Protein AF-0000000081966091 (afdb_homodimer)

Secondary structure (DSSP, 8-state):
----HHHHHHHHHHHHHHHHHHHHTTEEE-GGGHHHHHHHHHHHT-SSHHHHHHHHHHHHHHHHHHHHHHHHHHHTS--/----HHHHHHHHHHHHHHHHHHHHTTEEE-GGGHHHHHHHHHHHT-SSHHHHHHHHHHHHHHHHHHHHHHHHHHHTS--

Nearest PDB structures (foldseek):
  7vp4-assembly1_B  TM=8.410E-01  e=9.253E-01  Arabidopsis thaliana
  7vp2-assembly1_B  TM=7.953E-01  e=9.253E-01  Arabidopsis thaliana
  7vp4-assembly3_J  TM=7.697E-01  e=1.240E+00  Arabidopsis thaliana
  7vp4-assembly1_B  TM=8.407E-01  e=9.253E-01  Arabidopsis thaliana
  7vp2-assembly1_B  TM=7.952E-01  e=9.253E-01  Arabidopsis thaliana

pLDDT: mean 81.75, std 21.45, range [33.16, 98.12]

Foldseek 3Di:
DPQPPVRVVVVVVVVVVVVVVVVVVVDDDPPPCVVVLVVVCVVVPHDDSVVVVVVVCCVVVVVVVVVCVVVVVVVPPDD/DPQPPVRVVVVVVVVVVVVVVVVVVVDDDPPPCVVVLVVVCVVVPHDDSVVVVVVVCCVVVVVVVVVCVVVVVVVPPDD

Sequence (158 aa):
MASSPVDASRRRQEKRRQLDARRSKCRIRLGGHMEQWCLLKERLGFSLHSQLAKFLLDRLGAGLASEHDERTLEAKLPRMASSPVDASRRRQEKRRQLDARRSKCRIRLGGHMEQWCLLKERLGFSLHSQLAKFLLDRLGAGLASEHDERTLEAKLPR

Solvent-accessible surface area (backbone atoms only — not comparable to full-atom values): 8746 Å² total; per-residue (Å²): 130,83,73,49,68,70,54,49,50,49,49,52,50,51,52,50,52,52,51,53,56,58,53,52,73,27,39,46,54,32,55,91,45,38,64,59,52,50,50,51,30,57,74,74,65,47,88,47,63,32,54,48,50,48,54,50,45,50,52,43,51,50,39,50,58,46,45,52,45,47,51,50,48,57,67,61,49,78,126,130,81,72,49,71,67,54,48,51,51,48,53,52,52,52,50,50,51,51,52,56,57,51,52,74,26,40,45,53,34,56,92,45,39,65,61,50,50,51,51,30,56,73,75,66,48,90,46,62,30,54,46,50,49,53,50,46,49,52,41,53,50,37,51,57,47,43,50,46,48,50,51,47,59,67,60,49,77,127

Organism: Neovison vison (NCBI:txid452646)

Radius of gyration: 23.14 Å; Cα contacts (8 Å, |Δi|>4): 94; chains: 2; bounding box: 42×79×54 Å

Structure (mmCIF, N/CA/C/O backbone):
data_AF-0000000081966091-model_v1
#
loop_
_entity.id
_entity.type
_entity.pdbx_description
1 polymer 'Zinc finger protein 692'
#
loop_
_atom_site.group_PDB
_atom_site.id
_atom_site.type_symbol
_atom_site.label_atom_id
_atom_site.label_alt_id
_atom_site.label_comp_id
_atom_site.label_asym_id
_atom_site.label_entity_id
_atom_site.label_seq_id
_atom_site.pdbx_PDB_ins_code
_atom_site.Cartn_x
_atom_site.Cartn_y
_atom_site.Cartn_z
_atom_site.occupancy
_atom_site.B_iso_or_equiv
_atom_site.auth_seq_id
_atom_site.auth_comp_id
_atom_site.auth_asym_id
_atom_site.auth_atom_id
_atom_site.pdbx_PDB_model_num
ATOM 1 N N . MET A 1 1 ? 2.477 -41.156 8.359 1 57.78 1 MET A N 1
ATOM 2 C CA . MET A 1 1 ? 3.242 -41.125 7.117 1 57.78 1 MET A CA 1
ATOM 3 C C . MET A 1 1 ? 4.102 -39.875 7.059 1 57.78 1 MET A C 1
ATOM 5 O O . MET A 1 1 ? 3.604 -38.75 7.27 1 57.78 1 MET A O 1
ATOM 9 N N . ALA A 1 2 ? 5.324 -39.969 7.094 1 75.31 2 ALA A N 1
ATOM 10 C CA . ALA A 1 2 ? 6.234 -38.812 7.098 1 75.31 2 ALA A CA 1
ATOM 11 C C . ALA A 1 2 ? 6.117 -38.031 5.801 1 75.31 2 ALA A C 1
ATOM 13 O O . ALA A 1 2 ? 6.051 -38.594 4.715 1 75.31 2 ALA A O 1
ATOM 14 N N . SER A 1 3 ? 5.703 -36.875 5.723 1 76.44 3 SER A N 1
ATOM 15 C CA . SER A 1 3 ? 5.551 -36.062 4.531 1 76.44 3 SER A CA 1
ATOM 16 C C . SER A 1 3 ? 6.848 -36 3.73 1 76.44 3 SER A C 1
ATOM 18 O O . SER A 1 3 ? 7.934 -35.938 4.305 1 76.44 3 SER A O 1
ATOM 20 N N . SER A 1 4 ? 6.961 -36.469 2.59 1 91.31 4 SER A N 1
ATOM 21 C CA . SER A 1 4 ? 8.109 -36.406 1.695 1 91.31 4 SER A CA 1
ATOM 22 C C . SER A 1 4 ? 8.695 -35 1.669 1 91.31 4 SER A C 1
ATOM 24 O O . SER A 1 4 ? 8.008 -34.031 1.993 1 91.31 4 SER A O 1
ATOM 26 N N . PRO A 1 5 ? 9.969 -34.938 1.469 1 91.69 5 PRO A N 1
ATOM 27 C CA . PRO A 1 5 ? 10.602 -33.625 1.346 1 91.69 5 PRO A CA 1
ATOM 28 C C . PRO A 1 5 ? 9.891 -32.719 0.339 1 91.69 5 PRO A C 1
ATOM 30 O O . PRO A 1 5 ? 9.812 -31.5 0.537 1 91.69 5 PRO A O 1
ATOM 33 N N . VAL A 1 6 ? 9.508 -33.312 -0.733 1 92 6 VAL A N 1
ATOM 34 C CA . VAL A 1 6 ? 8.766 -32.562 -1.736 1 92 6 VAL A CA 1
ATOM 35 C C . VAL A 1 6 ? 7.473 -32.031 -1.127 1 92 6 VAL A C 1
ATOM 37 O O . VAL A 1 6 ? 7.098 -30.875 -1.376 1 92 6 VAL A O 1
ATOM 40 N N . ASP A 1 7 ? 6.762 -32.781 -0.442 1 92.38 7 ASP A N 1
ATOM 41 C CA . ASP A 1 7 ? 5.535 -32.344 0.227 1 92.38 7 ASP A CA 1
ATOM 42 C C . ASP A 1 7 ? 5.816 -31.25 1.237 1 92.38 7 ASP A C 1
ATOM 44 O O . ASP A 1 7 ? 5.023 -30.312 1.381 1 92.38 7 ASP A O 1
ATOM 48 N N . ALA A 1 8 ? 6.922 -31.438 1.949 1 93.56 8 ALA A N 1
ATOM 49 C CA . ALA A 1 8 ? 7.309 -30.422 2.926 1 93.56 8 ALA A CA 1
ATOM 50 C C . ALA A 1 8 ? 7.59 -29.094 2.246 1 93.56 8 ALA A C 1
ATOM 52 O O . ALA A 1 8 ? 7.227 -28.031 2.77 1 93.56 8 ALA A O 1
ATOM 53 N N . SER A 1 9 ? 8.359 -29.188 1.204 1 93.12 9 SER A N 1
ATOM 54 C CA . SER A 1 9 ? 8.656 -27.969 0.438 1 93.12 9 SER A CA 1
ATOM 55 C C . SER A 1 9 ? 7.379 -27.297 -0.047 1 93.12 9 SER A C 1
ATOM 57 O O . SER A 1 9 ? 7.262 -26.078 0.001 1 93.12 9 SER A O 1
ATOM 59 N N . ARG A 1 10 ? 6.5 -28.078 -0.542 1 94.31 10 ARG A N 1
ATOM 60 C CA . ARG A 1 10 ? 5.234 -27.547 -1.037 1 94.31 10 ARG A CA 1
ATOM 61 C C . ARG A 1 10 ? 4.445 -26.875 0.083 1 94.31 10 ARG A C 1
ATOM 63 O O . ARG A 1 10 ? 3.832 -25.828 -0.126 1 94.31 10 ARG A O 1
ATOM 70 N N . ARG A 1 11 ? 4.465 -27.453 1.125 1 94.69 11 ARG A N 1
ATOM 71 C CA . ARG A 1 11 ? 3.754 -26.906 2.275 1 94.69 11 ARG A CA 1
ATOM 72 C C . ARG A 1 11 ? 4.352 -25.562 2.701 1 94.69 11 ARG A C 1
ATOM 74 O O . ARG A 1 11 ? 3.619 -24.641 3.057 1 94.69 11 ARG A O 1
ATOM 81 N N . ARG A 1 12 ? 5.652 -25.531 2.678 1 96.62 12 ARG A N 1
ATOM 82 C CA . ARG A 1 12 ? 6.328 -24.281 3.029 1 96.62 12 ARG A CA 1
ATOM 83 C C . ARG A 1 12 ? 5.961 -23.172 2.055 1 96.62 12 ARG A C 1
ATOM 85 O O . ARG A 1 12 ? 5.742 -22.031 2.463 1 96.62 12 ARG A O 1
ATOM 92 N N . GLN A 1 13 ? 5.973 -23.547 0.843 1 96.38 13 GLN A N 1
ATOM 93 C CA . GLN A 1 13 ? 5.617 -22.578 -0.195 1 96.38 13 GLN A CA 1
ATOM 94 C C . GLN A 1 13 ? 4.176 -22.109 -0.035 1 96.38 13 GLN A C 1
ATOM 96 O O . GLN A 1 13 ? 3.889 -20.922 -0.197 1 96.38 13 GLN A O 1
ATOM 101 N N . GLU A 1 14 ? 3.312 -23.016 0.235 1 96.88 14 GLU A N 1
ATOM 102 C CA . GLU A 1 14 ? 1.904 -22.688 0.427 1 96.88 14 GLU A CA 1
ATOM 103 C C . GLU A 1 14 ? 1.714 -21.75 1.623 1 96.88 14 GLU A C 1
ATOM 105 O O . GLU A 1 14 ? 0.93 -20.812 1.559 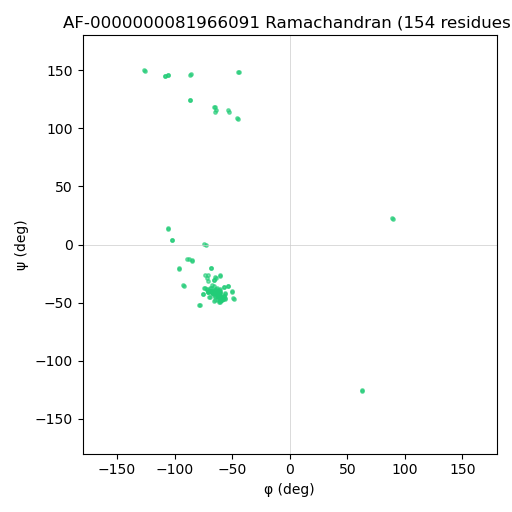1 96.88 14 GLU A O 1
ATOM 110 N N . LYS A 1 15 ? 2.389 -22.031 2.643 1 97.56 15 LYS A N 1
ATOM 111 C CA . LYS A 1 15 ? 2.328 -21.172 3.826 1 97.56 15 LYS A CA 1
ATOM 112 C C . LYS A 1 15 ? 2.811 -19.766 3.512 1 97.56 15 LYS A C 1
ATOM 114 O O . LYS A 1 15 ? 2.234 -18.781 3.988 1 97.56 15 LYS A O 1
ATOM 119 N N . ARG A 1 16 ? 3.902 -19.625 2.746 1 96.25 16 ARG A N 1
ATOM 120 C CA . ARG A 1 16 ? 4.43 -18.328 2.35 1 96.25 16 ARG A CA 1
ATOM 121 C C . ARG A 1 16 ? 3.422 -17.562 1.497 1 96.25 16 ARG A C 1
ATOM 123 O O . ARG A 1 16 ? 3.242 -16.359 1.667 1 96.25 16 ARG A O 1
ATOM 130 N N . ARG A 1 17 ? 2.832 -18.281 0.614 1 94.5 17 ARG A N 1
ATOM 131 C CA . ARG A 1 17 ? 1.818 -17.688 -0.249 1 94.5 17 ARG A CA 1
ATOM 132 C C . ARG A 1 17 ? 0.662 -17.125 0.573 1 94.5 17 ARG A C 1
ATOM 134 O O . ARG A 1 17 ? 0.168 -16.031 0.294 1 94.5 17 ARG A O 1
ATOM 141 N N . GLN A 1 18 ? 0.177 -17.844 1.517 1 97.19 18 GLN A N 1
ATOM 142 C CA . GLN A 1 18 ? -0.913 -17.422 2.389 1 97.19 18 GLN A CA 1
ATOM 143 C C . GLN A 1 18 ? -0.514 -16.188 3.205 1 97.19 18 GLN A C 1
ATOM 145 O O . GLN A 1 18 ? -1.317 -15.273 3.389 1 97.19 18 GLN A O 1
ATOM 150 N N . LEU A 1 19 ? 0.703 -16.25 3.723 1 96 19 LEU A N 1
ATOM 151 C CA . LEU A 1 19 ? 1.213 -15.102 4.477 1 96 19 LEU A CA 1
ATOM 152 C C . LEU A 1 19 ? 1.245 -13.852 3.611 1 96 19 LEU A C 1
ATOM 154 O O . LEU A 1 19 ? 0.819 -12.773 4.051 1 96 19 LEU A O 1
ATOM 158 N N . ASP A 1 20 ? 1.744 -13.922 2.457 1 93.75 20 ASP A N 1
ATOM 159 C CA . ASP A 1 20 ? 1.812 -12.797 1.532 1 93.75 20 ASP A CA 1
ATOM 160 C C . ASP A 1 20 ? 0.415 -12.281 1.191 1 93.75 20 ASP A C 1
ATOM 162 O O . ASP A 1 20 ? 0.202 -11.07 1.087 1 93.75 20 ASP A O 1
ATOM 166 N N . ALA A 1 21 ? -0.495 -13.227 1.014 1 94.69 21 ALA A N 1
ATOM 167 C CA . ALA A 1 21 ? -1.876 -12.844 0.726 1 94.69 21 ALA A CA 1
ATOM 168 C C . ALA A 1 21 ? -2.475 -12.047 1.875 1 94.69 21 ALA A C 1
ATOM 170 O O . ALA A 1 21 ? -3.238 -11.102 1.65 1 94.69 21 ALA A O 1
ATOM 171 N N . ARG A 1 22 ? -2.199 -12.438 3.055 1 94.5 22 ARG A N 1
ATOM 172 C CA . ARG A 1 22 ? -2.693 -11.734 4.234 1 94.5 22 ARG A CA 1
ATOM 173 C C . ARG A 1 22 ? -2.068 -10.344 4.344 1 94.5 22 ARG A C 1
ATOM 175 O O . ARG A 1 22 ? -2.752 -9.375 4.684 1 94.5 22 ARG A O 1
ATOM 182 N N . ARG A 1 23 ? -0.838 -10.234 4.09 1 94.62 23 ARG A N 1
ATOM 183 C CA . ARG A 1 23 ? -0.131 -8.961 4.188 1 94.62 23 ARG A CA 1
ATOM 184 C C . ARG A 1 23 ? -0.645 -7.969 3.148 1 94.62 23 ARG A C 1
ATOM 186 O O . ARG A 1 23 ? -0.667 -6.762 3.396 1 94.62 2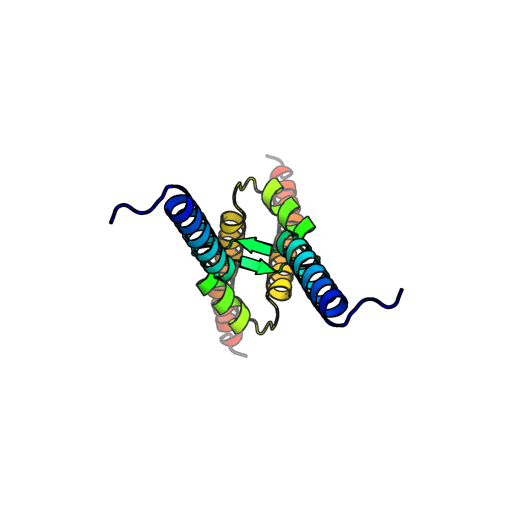3 ARG A O 1
ATOM 193 N N . SER A 1 24 ? -1.106 -8.539 1.976 1 95.38 24 SER A N 1
ATOM 194 C CA . SER A 1 24 ? -1.619 -7.703 0.895 1 95.38 24 SER A CA 1
ATOM 195 C C . SER A 1 24 ? -2.82 -6.883 1.353 1 95.38 24 SER A C 1
ATOM 197 O O . SER A 1 24 ? -3.064 -5.789 0.838 1 95.38 24 SER A O 1
ATOM 199 N N . LYS A 1 25 ? -3.518 -7.402 2.328 1 95.25 25 LYS A N 1
ATOM 200 C CA . LYS A 1 25 ? -4.707 -6.73 2.838 1 95.25 25 LYS A CA 1
ATOM 201 C C . LYS A 1 25 ? -4.34 -5.438 3.564 1 95.25 25 LYS A C 1
ATOM 203 O O . LYS A 1 25 ? -5.188 -4.562 3.75 1 95.25 25 LYS A O 1
ATOM 208 N N . CYS A 1 26 ? -3.178 -5.344 3.953 1 97.25 26 CYS A N 1
ATOM 209 C CA . CYS A 1 26 ? -2.723 -4.172 4.688 1 97.25 26 CYS A CA 1
ATOM 210 C C . CYS A 1 26 ? -1.86 -3.275 3.803 1 97.25 26 CYS A C 1
ATOM 212 O O . CYS A 1 26 ? -1.162 -2.391 4.301 1 97.25 26 CYS A O 1
ATOM 214 N N . ARG A 1 27 ? -1.879 -3.512 2.586 1 97.75 27 ARG A N 1
ATOM 215 C CA . ARG A 1 27 ? -1.158 -2.68 1.627 1 97.75 27 ARG A CA 1
ATOM 216 C C . ARG A 1 27 ? -2.119 -1.792 0.843 1 97.75 27 ARG A C 1
ATOM 218 O O . ARG A 1 27 ? -3.242 -2.199 0.539 1 97.75 27 ARG A O 1
ATOM 225 N N . ILE A 1 28 ? -1.684 -0.594 0.507 1 98.12 28 ILE A N 1
ATOM 226 C CA . ILE A 1 28 ? -2.5 0.331 -0.273 1 98.12 28 ILE A CA 1
ATOM 227 C C . ILE A 1 28 ? -1.726 0.786 -1.508 1 98.12 28 ILE A C 1
ATOM 229 O O . ILE A 1 28 ? -0.493 0.833 -1.493 1 98.12 28 ILE A O 1
ATOM 233 N N . ARG A 1 29 ? -2.551 1.072 -2.576 1 97.62 29 ARG A N 1
ATOM 234 C CA . ARG A 1 29 ? -1.965 1.597 -3.805 1 97.62 29 ARG A CA 1
ATOM 235 C C . ARG A 1 29 ? -1.831 3.115 -3.742 1 97.62 29 ARG A C 1
ATOM 237 O O . ARG A 1 29 ? -2.818 3.822 -3.531 1 97.62 29 ARG A O 1
ATOM 244 N N . LEU A 1 30 ? -0.588 3.555 -3.957 1 97.62 30 LEU A N 1
ATOM 245 C CA . LEU A 1 30 ? -0.336 4.992 -3.984 1 97.62 30 LEU A CA 1
ATOM 246 C C . LEU A 1 30 ? -0.35 5.516 -5.414 1 97.62 30 LEU A C 1
ATOM 248 O O . LEU A 1 30 ? -0.506 6.719 -5.637 1 97.62 30 LEU A O 1
ATOM 252 N N . GLY A 1 31 ? -0.151 4.566 -6.312 1 94.75 31 GLY A N 1
ATOM 253 C CA . GLY A 1 31 ? -0.148 4.973 -7.711 1 94.75 31 GLY A CA 1
ATOM 254 C C . GLY A 1 31 ? 0.965 5.945 -8.047 1 94.75 31 GLY A C 1
ATOM 255 O O . GLY A 1 31 ? 2.131 5.699 -7.727 1 94.75 31 GLY A O 1
ATOM 256 N N . GLY A 1 32 ? 0.522 7.09 -8.625 1 95.25 32 GLY A N 1
ATOM 257 C CA . GLY A 1 32 ? 1.484 8.078 -9.086 1 95.25 32 GLY A CA 1
ATOM 258 C C . GLY A 1 32 ? 2.123 8.867 -7.953 1 95.25 32 GLY A C 1
ATOM 259 O O . GLY A 1 32 ? 3.057 9.641 -8.18 1 95.25 32 GLY A O 1
ATOM 260 N N . HIS A 1 33 ? 1.747 8.562 -6.785 1 96.56 33 HIS A N 1
ATOM 261 C CA . HIS A 1 33 ? 2.242 9.344 -5.656 1 96.56 33 HIS A CA 1
ATOM 262 C C . HIS A 1 33 ? 3.35 8.602 -4.914 1 96.56 33 HIS A C 1
ATOM 264 O O . HIS A 1 33 ? 3.887 9.109 -3.928 1 96.56 33 HIS A O 1
ATOM 270 N N . MET A 1 34 ? 3.77 7.48 -5.367 1 96.81 34 MET A N 1
ATOM 271 C CA . MET A 1 34 ? 4.754 6.629 -4.711 1 96.81 34 MET A CA 1
ATOM 272 C C . MET A 1 34 ? 6.102 7.336 -4.598 1 96.81 34 MET A C 1
ATOM 274 O O . MET A 1 34 ? 6.754 7.273 -3.555 1 96.81 34 MET A O 1
ATOM 278 N N . GLU A 1 35 ? 6.438 7.941 -5.711 1 95.94 35 GLU A N 1
ATOM 279 C CA . GLU A 1 35 ? 7.73 8.617 -5.711 1 95.94 35 GLU A CA 1
ATOM 280 C C . GLU A 1 35 ? 7.773 9.727 -4.656 1 95.94 35 GLU A C 1
ATOM 282 O O . GLU A 1 35 ? 8.727 9.812 -3.881 1 95.94 35 GLU A O 1
ATOM 287 N N . GLN A 1 36 ? 6.785 10.578 -4.617 1 95.12 36 GLN A N 1
ATOM 288 C CA . GLN A 1 36 ? 6.715 11.656 -3.629 1 95.12 36 GLN A CA 1
ATOM 289 C C . GLN A 1 36 ? 6.672 11.094 -2.211 1 95.12 36 GLN A C 1
ATOM 291 O O . GLN A 1 36 ? 7.266 11.664 -1.294 1 95.12 36 GLN A O 1
ATOM 296 N N . TRP A 1 37 ? 5.945 10.117 -2.049 1 95.44 37 TRP A N 1
ATOM 297 C CA . TRP A 1 37 ? 5.852 9.445 -0.757 1 95.44 37 TRP A CA 1
ATOM 298 C C . TRP A 1 37 ? 7.227 8.992 -0.275 1 95.44 37 TRP A C 1
ATOM 300 O O . TRP A 1 37 ? 7.582 9.195 0.889 1 95.44 37 TRP A O 1
ATOM 310 N N . CYS A 1 38 ? 7.945 8.398 -1.16 1 96.5 38 CYS A N 1
ATOM 311 C CA . CYS A 1 38 ? 9.266 7.895 -0.812 1 96.5 38 CYS A CA 1
ATOM 312 C C . CYS A 1 38 ? 10.219 9.047 -0.504 1 96.5 38 CYS A C 1
ATOM 314 O O . CYS A 1 38 ? 11.047 8.945 0.408 1 96.5 38 CYS A O 1
ATOM 316 N N . LEU A 1 39 ? 10.133 10.047 -1.252 1 94.75 39 LEU A N 1
ATOM 317 C CA . LEU A 1 39 ? 10.953 11.227 -1.007 1 94.75 39 LEU A CA 1
ATOM 318 C C . LEU A 1 39 ? 10.672 11.812 0.373 1 94.75 39 LEU A C 1
ATOM 320 O O . LEU A 1 39 ? 11.602 12.156 1.105 1 94.75 39 LEU A O 1
ATOM 324 N N . LEU A 1 40 ? 9.414 11.914 0.712 1 92.44 40 LEU A N 1
ATOM 325 C CA . LEU A 1 40 ? 9.047 12.438 2.02 1 92.44 40 LEU A CA 1
ATOM 326 C C . LEU A 1 40 ? 9.516 11.508 3.135 1 92.44 40 LEU A C 1
ATOM 328 O O . LEU A 1 40 ? 10 11.977 4.172 1 92.44 40 LEU A O 1
ATOM 332 N N . LYS A 1 41 ? 9.398 10.219 2.881 1 95.06 41 LYS A N 1
ATOM 333 C CA . LYS A 1 41 ? 9.859 9.219 3.844 1 95.06 41 LYS A CA 1
ATOM 334 C C . LYS A 1 41 ? 11.344 9.391 4.137 1 95.06 41 LYS A C 1
ATOM 336 O O . LYS A 1 41 ? 11.766 9.352 5.297 1 95.06 41 LYS A O 1
ATOM 341 N N . GLU A 1 42 ? 12.07 9.555 3.096 1 95.56 42 GLU A N 1
ATOM 342 C CA . GLU A 1 42 ? 13.516 9.711 3.238 1 95.56 42 GLU A CA 1
ATOM 343 C C . GLU A 1 42 ? 13.859 11.039 3.908 1 95.56 42 GLU A C 1
ATOM 345 O O . GLU A 1 42 ? 14.734 11.094 4.77 1 95.56 42 GLU A O 1
ATOM 350 N N . ARG A 1 43 ? 13.164 12.062 3.537 1 92.38 43 ARG A N 1
ATOM 351 C CA . ARG A 1 43 ? 13.398 13.398 4.09 1 92.38 43 ARG A CA 1
ATOM 352 C C . ARG A 1 43 ? 13.117 13.422 5.586 1 92.38 43 ARG A C 1
ATOM 354 O O . ARG A 1 43 ? 13.797 14.133 6.336 1 92.38 43 ARG A O 1
ATOM 361 N N . LEU A 1 44 ? 12.148 12.742 6.039 1 91.62 44 LEU A N 1
ATOM 362 C CA . LEU A 1 44 ? 11.742 12.758 7.438 1 91.62 44 LEU A CA 1
ATOM 363 C C . LEU A 1 44 ? 12.5 11.695 8.234 1 91.62 44 LEU A C 1
ATOM 365 O O . LEU A 1 44 ? 12.414 11.656 9.461 1 91.62 44 LEU A O 1
ATOM 369 N N . GLY A 1 45 ? 13.195 10.773 7.504 1 94.94 45 GLY A N 1
ATOM 370 C CA . GLY A 1 45 ? 14.109 9.836 8.148 1 94.94 45 GLY A CA 1
ATOM 371 C C . GLY A 1 45 ? 13.438 8.555 8.586 1 94.94 45 GLY A C 1
ATOM 372 O O . GLY A 1 45 ? 13.891 7.895 9.523 1 94.94 45 GLY A O 1
ATOM 373 N N . PHE A 1 46 ? 12.359 8.18 8.039 1 96.19 46 PHE A N 1
ATOM 374 C CA . PHE A 1 46 ? 11.672 6.949 8.398 1 96.19 46 PHE A CA 1
ATOM 375 C C . PHE A 1 46 ? 12.227 5.77 7.602 1 96.19 46 PHE A C 1
ATOM 377 O O . PHE A 1 46 ? 12.547 5.91 6.422 1 96.19 46 PHE A O 1
ATOM 384 N N . SER A 1 47 ? 12.25 4.664 8.211 1 97.81 47 SER A N 1
ATOM 385 C CA . SER A 1 47 ? 12.695 3.449 7.535 1 97.81 47 SER A CA 1
ATOM 386 C C . SER A 1 47 ? 11.523 2.703 6.906 1 97.81 47 SER A C 1
ATOM 388 O O . SER A 1 47 ? 11.648 2.143 5.816 1 97.81 47 SER A O 1
ATOM 390 N N . LEU A 1 48 ? 10.43 2.752 7.57 1 97.19 48 LEU A N 1
ATOM 391 C CA . LEU A 1 48 ? 9.273 1.974 7.145 1 97.19 48 LEU A CA 1
ATOM 392 C C . LEU A 1 48 ? 8.188 2.879 6.562 1 97.19 48 LEU A C 1
ATOM 394 O O . LEU A 1 48 ? 7.961 3.979 7.07 1 97.19 48 LEU A O 1
ATOM 398 N N . HIS A 1 49 ? 7.559 2.359 5.617 1 97.31 49 HIS A N 1
ATOM 399 C CA . HIS A 1 49 ? 6.414 3.066 5.055 1 97.31 49 HIS A CA 1
ATOM 400 C C . HIS A 1 49 ? 5.328 3.283 6.102 1 97.31 49 HIS A C 1
ATOM 402 O O . HIS A 1 49 ? 4.664 4.32 6.105 1 97.31 49 HIS A O 1
ATOM 408 N N . SER A 1 50 ? 5.09 2.352 6.953 1 97.81 50 SER A N 1
ATOM 409 C CA . SER A 1 50 ? 4.059 2.424 7.98 1 97.81 50 SER A CA 1
ATOM 410 C C . SER A 1 50 ? 4.355 3.533 8.984 1 97.81 50 SER A C 1
ATOM 412 O O . SER A 1 50 ? 3.434 4.137 9.539 1 97.81 50 SER A O 1
ATOM 414 N N . GLN A 1 51 ? 5.613 3.838 9.148 1 96.88 51 GLN A N 1
ATOM 415 C CA . GLN A 1 51 ? 5.992 4.922 10.047 1 96.88 51 GLN A CA 1
ATOM 416 C C . GLN A 1 51 ? 5.582 6.277 9.477 1 96.88 51 GLN A C 1
ATOM 418 O O . GLN A 1 51 ? 5.07 7.133 10.203 1 96.88 51 GLN A O 1
ATOM 423 N N . LEU A 1 52 ? 5.812 6.516 8.242 1 94.62 52 LEU A N 1
ATOM 424 C CA . LEU A 1 52 ? 5.359 7.746 7.609 1 94.62 52 LEU A CA 1
ATOM 425 C C . LEU A 1 52 ? 3.836 7.848 7.641 1 94.62 52 LEU A C 1
ATOM 427 O O . LEU A 1 52 ? 3.287 8.914 7.914 1 94.62 52 LEU A O 1
ATOM 431 N N . ALA A 1 53 ? 3.197 6.738 7.398 1 94.81 53 ALA A N 1
ATOM 432 C CA . ALA A 1 53 ? 1.737 6.723 7.418 1 94.81 53 ALA A CA 1
ATOM 433 C C . ALA A 1 53 ? 1.203 7.145 8.781 1 94.81 53 ALA A C 1
ATOM 435 O O . ALA A 1 53 ? 0.279 7.957 8.875 1 94.81 53 ALA A O 1
ATOM 436 N N . LYS A 1 54 ? 1.757 6.566 9.773 1 93.69 54 LYS A N 1
ATOM 437 C CA . LYS A 1 54 ? 1.358 6.93 11.133 1 93.69 54 LYS A CA 1
ATOM 438 C C . LYS A 1 54 ? 1.572 8.422 11.391 1 93.69 54 LYS A C 1
ATOM 440 O O . LYS A 1 54 ? 0.719 9.086 11.984 1 93.69 54 LYS A O 1
ATOM 445 N N . PHE A 1 55 ? 2.74 8.906 11 1 92.69 55 PHE A N 1
ATOM 446 C CA . PHE A 1 55 ? 3.094 10.305 11.172 1 92.69 55 PHE A CA 1
ATOM 447 C C . PHE A 1 55 ? 2.068 11.211 10.508 1 92.69 55 PHE A C 1
ATOM 449 O O . PHE A 1 55 ? 1.636 12.211 11.086 1 92.69 55 PHE A O 1
ATOM 456 N N . LEU A 1 56 ? 1.613 10.898 9.352 1 90.56 56 LEU A N 1
ATOM 457 C CA . LEU A 1 56 ? 0.648 11.688 8.594 1 90.56 56 LEU A CA 1
ATOM 458 C C . LEU A 1 56 ? -0.731 11.625 9.242 1 90.56 56 LEU A C 1
ATOM 460 O O . LEU A 1 56 ? -1.418 12.641 9.352 1 90.56 56 LEU A O 1
ATOM 464 N N . LEU A 1 57 ? -1.081 10.461 9.68 1 91.62 57 LEU A N 1
ATOM 465 C CA . LEU A 1 57 ? -2.367 10.266 10.344 1 91.62 57 LEU A CA 1
ATOM 466 C C . LEU A 1 57 ? -2.422 11.047 11.648 1 91.62 57 LEU A C 1
ATOM 468 O O . LEU A 1 57 ? -3.434 11.68 11.961 1 91.62 57 LEU A O 1
ATOM 472 N N . ASP A 1 58 ? -1.323 10.906 12.359 1 87.56 58 ASP A N 1
ATOM 473 C CA . ASP A 1 58 ? -1.258 11.602 13.641 1 87.56 58 ASP A CA 1
ATOM 474 C C . ASP A 1 58 ? -1.349 13.117 13.453 1 87.56 58 ASP A C 1
ATOM 476 O O . ASP A 1 58 ? -1.965 13.812 14.266 1 87.56 58 ASP A O 1
ATOM 480 N N . ARG A 1 59 ? -0.716 13.547 12.508 1 81.56 59 ARG A N 1
ATOM 481 C CA . ARG A 1 59 ? -0.712 14.984 12.242 1 81.56 59 ARG A CA 1
ATOM 482 C C . ARG A 1 59 ? -2.096 15.469 11.82 1 81.56 59 ARG A C 1
ATOM 484 O O . ARG A 1 59 ? -2.539 16.531 12.234 1 81.56 59 ARG A O 1
ATOM 491 N N . LEU A 1 60 ? -2.662 14.68 11.008 1 76.12 60 LEU A N 1
ATOM 492 C CA . LEU A 1 60 ? -3.988 15.078 10.555 1 76.12 60 LEU A CA 1
ATOM 493 C C . LEU A 1 60 ? -5.039 14.773 11.617 1 76.12 60 LEU A C 1
ATOM 495 O O . LEU A 1 60 ? -5.992 15.539 11.789 1 76.12 60 LEU A O 1
ATOM 499 N N . GLY A 1 61 ? -4.992 13.539 12.031 1 67.81 61 GLY A N 1
ATOM 500 C CA . GLY A 1 61 ? -5.918 13.195 13.102 1 67.81 61 GLY A CA 1
ATOM 501 C C . GLY A 1 61 ? -5.891 14.188 14.25 1 67.81 61 GLY A C 1
ATOM 502 O O . GLY A 1 61 ? -6.934 14.516 14.82 1 67.81 61 GLY A O 1
ATOM 503 N N . ALA A 1 62 ? -4.684 14.5 14.648 1 55.59 62 ALA A N 1
ATOM 504 C CA . ALA A 1 62 ? -4.566 15.539 15.672 1 55.59 62 ALA A CA 1
ATOM 505 C C . ALA A 1 62 ? -5.152 16.859 15.18 1 55.59 62 ALA A C 1
ATOM 507 O O . ALA A 1 62 ? -5.793 17.578 15.945 1 55.59 62 ALA A O 1
ATOM 508 N N . GLY A 1 63 ? -4.738 17.141 14.07 1 51.81 63 GLY A N 1
ATOM 509 C CA . GLY A 1 63 ? -5.254 18.391 13.547 1 51.81 63 GLY A CA 1
ATOM 510 C C . GLY A 1 63 ? -6.75 18.375 13.305 1 51.81 63 GLY A C 1
ATOM 511 O O . GLY A 1 63 ? -7.438 19.375 13.5 1 51.81 63 GLY A O 1
ATOM 512 N N . LEU A 1 64 ? -7.285 17.297 12.633 1 53.62 64 LEU A N 1
ATOM 513 C CA . LEU A 1 64 ? -8.727 17.188 12.445 1 53.62 64 LEU A CA 1
ATOM 514 C C . LEU A 1 64 ? -9.445 17.219 13.789 1 53.62 64 LEU A C 1
ATOM 516 O O . LEU A 1 64 ? -10.562 17.734 13.891 1 53.62 64 LEU A O 1
ATOM 520 N N . ALA A 1 65 ? -8.859 16.609 14.82 1 47.97 65 ALA A N 1
ATOM 521 C CA . ALA A 1 65 ? -9.43 16.797 16.156 1 47.97 65 ALA A CA 1
ATOM 522 C C . ALA A 1 65 ? -9.359 18.25 16.578 1 47.97 65 ALA A C 1
ATOM 524 O O . ALA A 1 65 ? -10.258 18.75 17.266 1 47.97 65 ALA A O 1
ATOM 525 N N . SER A 1 66 ? -8.266 18.859 16.266 1 47.56 66 SER A N 1
ATOM 526 C CA . SER A 1 66 ? -8.148 20.266 16.609 1 47.56 66 SER A CA 1
ATOM 527 C C . SER A 1 66 ? -8.977 21.141 15.672 1 47.56 66 SER A C 1
ATOM 529 O O . SER A 1 66 ? -9.562 22.141 16.094 1 47.56 66 SER A O 1
ATOM 531 N N . GLU A 1 67 ? -8.961 20.875 14.359 1 45.94 67 GLU A N 1
ATOM 532 C CA . GLU A 1 67 ? -9.734 21.688 13.438 1 45.94 67 GLU A CA 1
ATOM 533 C C . GLU A 1 67 ? -11.234 21.469 13.625 1 45.94 67 GLU A C 1
ATOM 535 O O . GLU A 1 67 ? -12.047 22.344 13.32 1 45.94 67 GLU A O 1
ATOM 540 N N . HIS A 1 68 ? -11.68 20.344 13.836 1 46.06 68 HIS A N 1
ATOM 541 C CA . HIS A 1 68 ? -13.062 20.203 14.273 1 46.06 68 HIS A CA 1
ATOM 542 C C . HIS A 1 68 ? -13.336 21.062 15.508 1 46.06 68 HIS A C 1
ATOM 544 O O . HIS A 1 68 ? -14.445 21.562 15.68 1 46.06 68 HIS A O 1
ATOM 550 N N . ASP A 1 69 ? -12.359 21.156 16.359 1 42.59 69 ASP A N 1
ATOM 551 C CA . ASP A 1 69 ? -12.547 22.078 17.469 1 42.59 69 ASP A CA 1
ATOM 552 C C . ASP A 1 69 ? -12.531 23.516 17 1 42.59 69 ASP A C 1
ATOM 554 O O . ASP A 1 69 ? -13.289 24.359 17.5 1 42.59 69 ASP A O 1
ATOM 558 N N . GLU A 1 70 ? -11.711 23.828 16.062 1 41.91 70 GLU A N 1
ATOM 559 C CA . GLU A 1 70 ? -11.711 25.203 15.562 1 41.91 70 GLU A CA 1
ATOM 560 C C . GLU A 1 70 ? -12.938 25.484 14.695 1 41.91 70 GLU A C 1
ATOM 562 O O . GLU A 1 70 ? -13.469 26.594 14.695 1 41.91 70 GLU A O 1
ATOM 567 N N . ARG A 1 71 ? -13.398 24.609 13.914 1 43.25 71 ARG A N 1
ATOM 568 C CA . ARG A 1 71 ? -14.625 24.812 13.148 1 43.25 71 ARG A CA 1
ATOM 569 C C . ARG A 1 71 ? -15.844 24.766 14.055 1 43.25 71 ARG A C 1
ATOM 571 O O . ARG A 1 71 ? -16.859 25.438 13.789 1 43.25 71 ARG A O 1
ATOM 578 N N . THR A 1 72 ? -15.664 23.859 14.938 1 43.44 72 THR A N 1
ATOM 579 C CA . THR A 1 72 ? -16.719 23.891 15.945 1 43.44 72 THR A CA 1
ATOM 580 C C . THR A 1 72 ? -16.625 25.172 16.781 1 43.44 72 THR A C 1
ATOM 582 O O . THR A 1 72 ? -17.641 25.781 17.109 1 43.44 72 THR A O 1
ATOM 585 N N . LEU A 1 73 ? -15.453 25.641 17.031 1 38.84 73 LEU A N 1
ATOM 586 C CA . LEU A 1 73 ? -15.281 26.906 17.719 1 38.84 73 LEU A CA 1
ATOM 587 C C . LEU A 1 73 ? -15.68 28.078 16.828 1 38.84 73 LEU A C 1
ATOM 589 O O . LEU A 1 73 ? -16.297 29.047 17.297 1 38.84 73 LEU A O 1
ATOM 593 N N . GLU A 1 74 ? -15.336 28.047 15.578 1 44.22 74 GLU A N 1
ATOM 594 C CA . GLU A 1 74 ? -15.766 29.125 14.688 1 44.22 74 GLU A CA 1
ATOM 595 C C . GLU A 1 74 ? -17.266 29.047 14.414 1 44.22 74 GLU A C 1
ATOM 597 O O . GLU A 1 74 ? -17.906 30.062 14.148 1 44.22 74 GLU A O 1
ATOM 602 N N . ALA A 1 75 ? -17.828 27.953 14.398 1 44.81 75 ALA A N 1
ATOM 603 C CA . ALA A 1 75 ? -19.266 27.828 14.242 1 44.81 75 ALA A CA 1
ATOM 604 C C . ALA A 1 75 ? -20 28.297 15.492 1 44.81 75 ALA A C 1
ATOM 606 O O . ALA A 1 75 ? -21.219 28.516 15.469 1 44.81 75 ALA A O 1
ATOM 607 N N . LYS A 1 76 ? -19.344 28.219 16.578 1 38.94 76 LYS A N 1
ATOM 608 C CA . LYS A 1 76 ? -19.938 28.703 17.828 1 38.94 76 LYS A CA 1
ATOM 609 C C . LYS A 1 76 ? -19.719 30.203 18 1 38.94 76 LYS A C 1
ATOM 611 O O . LYS A 1 76 ? -20.062 30.766 19.047 1 38.94 76 LYS A O 1
ATOM 616 N N . LEU A 1 77 ? -18.828 30.719 17.203 1 37.5 77 LEU A N 1
ATOM 617 C CA . LEU A 1 77 ? -18.812 32.156 17.406 1 37.5 77 LEU A CA 1
ATOM 618 C C . LEU A 1 77 ? -20.141 32.781 16.984 1 37.5 77 LEU A C 1
ATOM 620 O O . LEU A 1 77 ? -20.672 32.469 15.914 1 37.5 77 LEU A O 1
ATOM 624 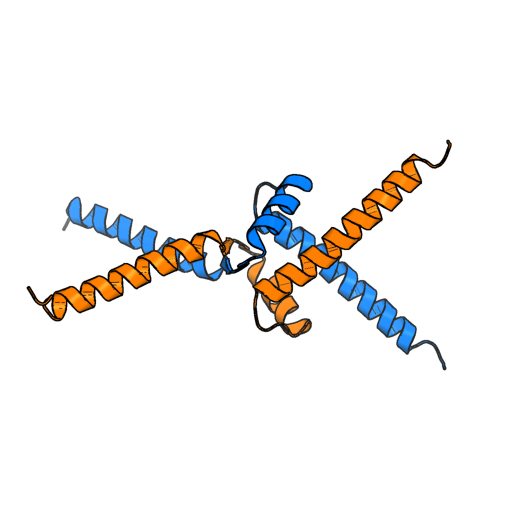N N . PRO A 1 78 ? -20.766 33.375 17.953 1 39.34 78 PRO A N 1
ATOM 625 C CA . PRO A 1 78 ? -22.016 34.125 17.75 1 39.34 78 PRO A CA 1
ATOM 626 C C . PRO A 1 78 ? -21.969 35.031 16.547 1 39.34 78 PRO A C 1
ATOM 628 O O . PRO A 1 78 ? -20.969 35.719 16.312 1 39.34 78 PRO A O 1
ATOM 631 N N . ARG A 1 79 ? -22.703 34.656 15.461 1 33.16 79 ARG A N 1
ATOM 632 C CA . ARG A 1 79 ? -22.984 35.812 14.633 1 33.16 79 ARG A CA 1
ATOM 633 C C . ARG A 1 79 ? -23.641 36.938 15.453 1 33.16 79 ARG A C 1
ATOM 635 O O . ARG A 1 79 ? -24.406 36.656 16.375 1 33.16 79 ARG A O 1
ATOM 642 N N . MET B 1 1 ? 1.46 -20.219 -36.844 1 57.41 1 MET B N 1
ATOM 643 C CA . MET B 1 1 ? 0.746 -21.219 -36.062 1 57.41 1 MET B CA 1
ATOM 644 C C . MET B 1 1 ? -0.219 -20.547 -35.094 1 57.41 1 MET B C 1
ATOM 646 O O . MET B 1 1 ? 0.168 -19.641 -34.344 1 57.41 1 MET B O 1
ATOM 650 N N . ALA B 1 2 ? -1.426 -20.734 -35.25 1 75.5 2 ALA B N 1
ATOM 651 C CA . ALA B 1 2 ? -2.438 -20.094 -34.406 1 75.5 2 ALA B CA 1
ATOM 652 C C . ALA B 1 2 ? -2.33 -20.562 -32.969 1 75.5 2 ALA B C 1
ATOM 654 O O . ALA B 1 2 ? -2.146 -21.75 -32.719 1 75.5 2 ALA B O 1
ATOM 655 N N . SER B 1 3 ? -2.016 -19.844 -32.031 1 76.81 3 SER B N 1
ATOM 656 C CA . SER B 1 3 ? -1.88 -20.219 -30.625 1 76.81 3 SER B CA 1
ATOM 657 C C . SER B 1 3 ? -3.131 -20.922 -30.109 1 76.81 3 SER B C 1
ATOM 659 O O . SER B 1 3 ? -4.25 -20.547 -30.469 1 76.81 3 SER B O 1
ATOM 661 N N . SER B 1 4 ? -3.123 -22.125 -29.766 1 91.31 4 SER B N 1
ATOM 662 C CA . SER B 1 4 ? -4.223 -22.891 -29.188 1 91.31 4 SER B CA 1
ATOM 663 C C . SER B 1 4 ? -4.945 -22.078 -28.109 1 91.31 4 SER B C 1
ATOM 665 O O . SER B 1 4 ? -4.375 -21.141 -27.547 1 91.31 4 SER B O 1
ATOM 667 N N . PRO B 1 5 ? -6.199 -22.312 -27.984 1 91.75 5 PRO B N 1
ATOM 668 C CA . PRO B 1 5 ? -6.949 -21.641 -26.922 1 91.75 5 PRO B CA 1
ATOM 669 C C . PRO B 1 5 ? -6.281 -21.766 -25.562 1 91.75 5 PRO B C 1
ATOM 671 O O . PRO B 1 5 ? -6.34 -20.828 -24.75 1 91.75 5 PRO B O 1
ATOM 674 N N . VAL B 1 6 ? -5.777 -22.922 -25.328 1 91.94 6 VAL B N 1
ATOM 675 C CA . VAL B 1 6 ? -5.059 -23.125 -24.062 1 91.94 6 VAL B CA 1
ATOM 676 C C . VAL B 1 6 ? -3.865 -22.188 -23.984 1 91.94 6 VAL B C 1
ATOM 678 O O . VAL B 1 6 ? -3.592 -21.609 -22.938 1 91.94 6 VAL B O 1
ATOM 681 N N . ASP B 1 7 ? -3.139 -22.062 -24.984 1 92.56 7 ASP B N 1
ATOM 682 C CA . ASP B 1 7 ? -1.997 -21.156 -25.031 1 92.56 7 ASP B CA 1
ATOM 683 C C . ASP B 1 7 ? -2.439 -19.703 -24.844 1 92.56 7 ASP B C 1
ATOM 685 O O . ASP B 1 7 ? -1.747 -18.922 -24.188 1 92.56 7 ASP B O 1
ATOM 689 N N . ALA B 1 8 ? -3.557 -19.391 -25.5 1 93.44 8 ALA B N 1
ATOM 690 C CA . ALA B 1 8 ? -4.098 -18.047 -25.359 1 93.44 8 ALA B CA 1
ATOM 691 C C . ALA B 1 8 ? -4.465 -17.734 -23.906 1 93.44 8 ALA B C 1
ATOM 693 O O . ALA B 1 8 ? -4.234 -16.625 -23.422 1 93.44 8 ALA B O 1
ATOM 694 N N . SER B 1 9 ? -5.16 -18.672 -23.328 1 93.38 9 SER B N 1
ATOM 695 C CA . SER B 1 9 ? -5.531 -18.531 -21.938 1 93.38 9 SER B CA 1
ATOM 696 C C . SER B 1 9 ? -4.297 -18.344 -21.047 1 93.38 9 SER B C 1
ATOM 698 O O . SER B 1 9 ? -4.305 -17.516 -20.141 1 93.38 9 SER B O 1
ATOM 700 N N . ARG B 1 10 ? -3.32 -19.109 -21.297 1 94.5 10 ARG B N 1
ATOM 701 C CA . ARG B 1 10 ? -2.082 -19.016 -20.531 1 94.5 10 ARG B CA 1
ATOM 702 C C . ARG B 1 10 ? -1.43 -17.656 -20.703 1 94.5 10 ARG B C 1
ATOM 704 O O . ARG B 1 10 ? -0.908 -17.078 -19.75 1 94.5 10 ARG B O 1
ATOM 711 N N . ARG B 1 11 ? -1.451 -17.219 -21.828 1 94.94 11 ARG B N 1
ATOM 712 C CA . ARG B 1 11 ? -0.864 -15.914 -22.109 1 94.94 11 ARG B CA 1
ATOM 713 C C . ARG B 1 11 ? -1.609 -14.805 -21.391 1 94.94 11 ARG B C 1
ATOM 715 O O . ARG B 1 11 ? -0.992 -13.859 -20.875 1 94.94 11 ARG B O 1
ATOM 722 N N . ARG B 1 12 ? -2.91 -14.93 -21.406 1 96.69 12 ARG B N 1
ATOM 723 C CA . ARG B 1 12 ? -3.719 -13.938 -20.703 1 96.69 12 ARG B CA 1
ATOM 724 C C . ARG B 1 12 ? -3.406 -13.938 -19.219 1 96.69 12 ARG B C 1
ATOM 726 O O . ARG B 1 12 ? -3.324 -12.875 -18.594 1 96.69 12 ARG B O 1
ATOM 733 N N . GLN B 1 13 ? -3.309 -15.102 -18.719 1 96.44 13 GLN B N 1
ATOM 734 C CA . GLN B 1 13 ? -2.992 -15.25 -17.297 1 96.44 13 GLN B CA 1
ATOM 735 C C . GLN B 1 13 ? -1.616 -14.664 -16.984 1 96.44 13 GLN B C 1
ATOM 737 O O . GLN B 1 13 ? -1.436 -14.008 -15.953 1 96.44 13 GLN B O 1
ATOM 742 N N . GLU B 1 14 ? -0.688 -14.945 -17.812 1 96.94 14 GLU B N 1
ATOM 743 C CA . GLU B 1 14 ? 0.67 -14.438 -17.641 1 96.94 14 GLU B CA 1
ATOM 744 C C . GLU B 1 14 ? 0.703 -12.914 -17.688 1 96.94 14 GLU B C 1
ATOM 746 O O . GLU B 1 14 ? 1.398 -12.273 -16.891 1 96.94 14 GLU B O 1
ATOM 751 N N . LYS B 1 15 ? -0.006 -12.375 -18.578 1 97.69 15 LYS B N 1
ATOM 752 C CA . LYS B 1 15 ? -0.091 -10.922 -18.703 1 97.69 15 LYS B CA 1
ATOM 753 C C . LYS B 1 15 ? -0.685 -10.312 -17.438 1 97.69 15 LYS B C 1
ATOM 755 O O . LYS B 1 15 ? -0.23 -9.266 -16.969 1 97.69 15 LYS B O 1
ATOM 760 N N . ARG B 1 16 ? -1.739 -10.922 -16.859 1 96.25 16 ARG B N 1
ATOM 761 C CA . ARG B 1 16 ? -2.359 -10.445 -15.633 1 96.25 16 ARG B CA 1
ATOM 762 C C . ARG B 1 16 ? -1.379 -10.508 -14.469 1 96.25 16 ARG B C 1
ATOM 764 O O . ARG B 1 16 ? -1.322 -9.586 -13.648 1 96.25 16 ARG B O 1
ATOM 771 N N . ARG B 1 17 ? -0.688 -11.57 -14.414 1 94.5 17 ARG B N 1
ATOM 772 C CA . ARG B 1 17 ? 0.313 -11.742 -13.367 1 94.5 17 ARG B CA 1
ATOM 773 C C . ARG B 1 17 ? 1.365 -10.641 -13.43 1 94.5 17 ARG B C 1
ATOM 775 O O . ARG B 1 17 ? 1.77 -10.102 -12.391 1 94.5 17 ARG B O 1
ATOM 782 N N . GLN B 1 18 ? 1.862 -10.344 -14.578 1 97.19 18 GLN B N 1
ATOM 783 C CA . GLN B 1 18 ? 2.857 -9.289 -14.766 1 97.19 18 GLN B CA 1
ATOM 784 C C . GLN B 1 18 ? 2.301 -7.926 -14.375 1 97.19 18 GLN B C 1
ATOM 786 O O . GLN B 1 18 ? 3.002 -7.117 -13.758 1 97.19 18 GLN B O 1
ATOM 791 N N . LEU B 1 19 ? 1.064 -7.691 -14.789 1 95.94 19 LEU B N 1
ATOM 792 C CA . LEU B 1 19 ? 0.407 -6.441 -14.43 1 95.94 19 LEU B CA 1
ATOM 793 C C . LEU B 1 19 ? 0.303 -6.301 -12.914 1 95.94 19 LEU B C 1
ATOM 795 O O . LEU B 1 19 ? 0.597 -5.238 -12.359 1 95.94 19 LEU B O 1
ATOM 799 N N . ASP B 1 20 ? -0.103 -7.277 -12.25 1 93.75 20 ASP B N 1
ATOM 800 C CA . ASP B 1 20 ? -0.223 -7.266 -10.797 1 93.75 20 ASP B CA 1
ATOM 801 C C . ASP B 1 20 ? 1.137 -7.055 -10.133 1 93.75 20 ASP B C 1
ATOM 803 O O . ASP B 1 20 ? 1.243 -6.336 -9.141 1 93.75 20 ASP B O 1
ATOM 807 N N . ALA B 1 21 ? 2.141 -7.699 -10.703 1 94.69 21 ALA B N 1
ATOM 808 C CA . ALA B 1 21 ? 3.494 -7.539 -10.18 1 94.69 21 ALA B CA 1
ATOM 809 C C . ALA B 1 21 ? 3.953 -6.086 -10.289 1 94.69 21 ALA B C 1
ATOM 811 O O . ALA B 1 21 ? 4.641 -5.578 -9.398 1 94.69 21 ALA B O 1
ATOM 812 N N . ARG B 1 22 ? 3.639 -5.465 -11.359 1 94.44 22 ARG B N 1
ATOM 813 C CA . ARG B 1 22 ? 4 -4.066 -11.57 1 94.44 22 ARG B CA 1
ATOM 814 C C . ARG B 1 22 ? 3.242 -3.158 -10.602 1 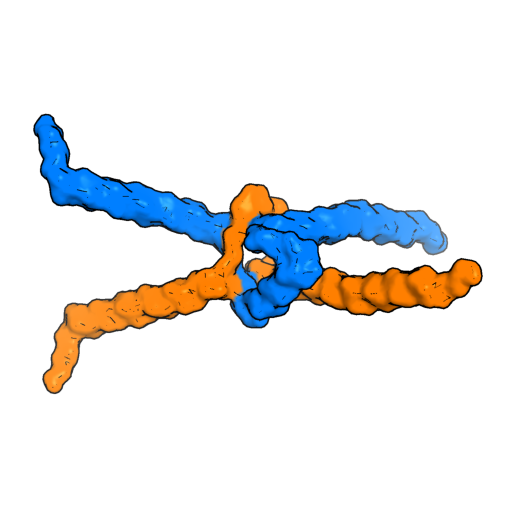94.44 22 ARG B C 1
ATOM 816 O O . ARG B 1 22 ? 3.811 -2.207 -10.062 1 94.44 22 ARG B O 1
ATOM 823 N N . ARG B 1 23 ? 2.027 -3.41 -10.398 1 94.56 23 ARG B N 1
ATOM 824 C CA . ARG B 1 23 ? 1.2 -2.588 -9.523 1 94.56 23 ARG B CA 1
ATOM 825 C C . ARG B 1 23 ? 1.674 -2.682 -8.078 1 94.56 23 ARG B C 1
ATOM 827 O O . ARG B 1 23 ? 1.566 -1.716 -7.32 1 94.56 23 ARG B O 1
ATOM 834 N N . SER B 1 24 ? 2.254 -3.881 -7.734 1 95.25 24 SER B N 1
ATOM 835 C CA . SER B 1 24 ? 2.744 -4.109 -6.379 1 95.25 24 SER B CA 1
ATOM 836 C C . SER B 1 24 ? 3.84 -3.115 -6.012 1 95.25 24 SER B C 1
ATOM 838 O O . SER B 1 24 ? 4.012 -2.779 -4.84 1 95.25 24 SER B O 1
ATOM 840 N N . LYS B 1 25 ? 4.531 -2.629 -7.008 1 95.19 25 LYS B N 1
ATOM 841 C CA . LYS B 1 25 ? 5.625 -1.69 -6.785 1 95.19 25 LYS B CA 1
ATOM 842 C C . LYS B 1 25 ? 5.105 -0.344 -6.289 1 95.19 25 LYS B C 1
ATOM 844 O O . LYS B 1 25 ? 5.859 0.448 -5.719 1 95.19 25 LYS B O 1
ATOM 849 N N . CYS B 1 26 ? 3.912 -0.105 -6.508 1 97.31 26 CYS B N 1
ATOM 850 C CA . CYS B 1 26 ? 3.316 1.164 -6.105 1 97.31 26 CYS B CA 1
ATOM 851 C C . CYS B 1 26 ? 2.414 0.981 -4.891 1 97.31 26 CYS B C 1
ATOM 853 O O . CYS B 1 26 ? 1.597 1.852 -4.582 1 97.31 26 CYS B O 1
ATOM 855 N N . ARG B 1 27 ? 2.521 -0.097 -4.277 1 97.69 27 ARG B N 1
ATOM 856 C CA . ARG B 1 27 ? 1.773 -0.357 -3.051 1 97.69 27 ARG B CA 1
ATOM 857 C C . ARG B 1 27 ? 2.682 -0.279 -1.828 1 97.69 27 ARG B C 1
ATOM 859 O O . ARG B 1 27 ? 3.852 -0.66 -1.893 1 97.69 27 ARG B O 1
ATOM 866 N N . ILE B 1 28 ? 2.145 0.191 -0.717 1 98.12 28 ILE B N 1
ATOM 867 C CA . ILE B 1 28 ? 2.9 0.273 0.527 1 98.12 28 ILE B CA 1
ATOM 868 C C . ILE B 1 28 ? 2.139 -0.441 1.642 1 98.12 28 ILE B C 1
ATOM 870 O O . ILE B 1 28 ? 0.909 -0.511 1.615 1 98.12 28 ILE B O 1
ATOM 874 N N . ARG B 1 29 ? 2.986 -0.987 2.596 1 97.69 29 ARG B N 1
ATOM 875 C CA . ARG B 1 29 ? 2.406 -1.639 3.766 1 97.69 29 ARG B CA 1
ATOM 876 C C . ARG B 1 29 ? 2.129 -0.629 4.875 1 97.69 29 ARG B C 1
ATOM 878 O O . ARG B 1 29 ? 3.037 0.074 5.32 1 97.69 29 ARG B O 1
ATOM 885 N N . LEU B 1 30 ? 0.86 -0.621 5.297 1 97.62 30 LEU B N 1
ATOM 886 C CA . LEU B 1 30 ? 0.475 0.261 6.395 1 97.62 30 LEU B CA 1
ATOM 887 C C . LEU B 1 30 ? 0.495 -0.485 7.723 1 97.62 30 LEU B C 1
ATOM 889 O O . LEU B 1 30 ? 0.549 0.136 8.789 1 97.62 30 LEU B O 1
ATOM 893 N N . GLY B 1 31 ? 0.415 -1.798 7.578 1 94.94 31 GLY B N 1
ATOM 894 C CA . GLY B 1 31 ? 0.431 -2.596 8.797 1 94.94 31 GLY B CA 1
ATOM 895 C C . GLY B 1 31 ? -0.747 -2.316 9.711 1 94.94 31 GLY B C 1
ATOM 896 O O . GLY B 1 31 ? -1.898 -2.334 9.266 1 94.94 31 GLY B O 1
ATOM 897 N N . GLY B 1 32 ? -0.39 -1.999 10.969 1 95.25 32 GLY B N 1
ATOM 898 C CA . GLY B 1 32 ? -1.412 -1.79 11.984 1 95.25 32 GLY B CA 1
ATOM 899 C C . GLY B 1 32 ? -2.164 -0.483 11.812 1 95.25 32 GLY B C 1
ATOM 900 O O . GLY B 1 32 ? -3.158 -0.238 12.492 1 95.25 32 GLY B O 1
ATOM 901 N N . HIS B 1 33 ? -1.815 0.25 10.844 1 96.56 33 HIS B N 1
ATOM 902 C CA . HIS B 1 33 ? -2.428 1.562 10.68 1 96.56 33 HIS B CA 1
ATOM 903 C C . HIS B 1 33 ? -3.49 1.539 9.586 1 96.56 33 HIS B C 1
ATOM 905 O O . HIS B 1 33 ? -4.117 2.562 9.297 1 96.56 33 HIS B O 1
ATOM 911 N N . MET B 1 34 ? -3.779 0.43 9.008 1 96.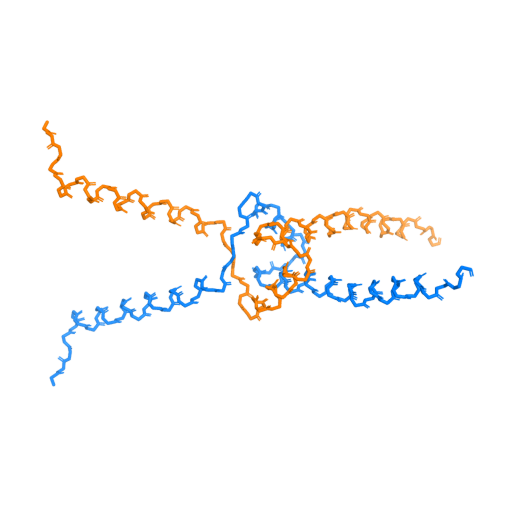88 34 MET B N 1
ATOM 912 C CA . MET B 1 34 ? -4.711 0.282 7.895 1 96.88 34 MET B CA 1
ATOM 913 C C . MET B 1 34 ? -6.117 0.697 8.305 1 96.88 34 MET B C 1
ATOM 915 O O . MET B 1 34 ? -6.812 1.385 7.551 1 96.88 34 MET B O 1
ATOM 919 N N . GLU B 1 35 ? -6.469 0.215 9.461 1 96 35 GLU B N 1
ATOM 920 C CA . GLU B 1 35 ? -7.816 0.531 9.922 1 96 35 GLU B CA 1
ATOM 921 C C . GLU B 1 35 ? -8.008 2.037 10.07 1 96 35 GLU B C 1
ATOM 923 O O . GLU B 1 35 ? -9 2.592 9.594 1 96 35 GLU B O 1
ATOM 928 N N . GLN B 1 36 ? -7.102 2.725 10.742 1 95.06 36 GLN B N 1
ATOM 929 C CA . GLN B 1 36 ? -7.18 4.172 10.914 1 95.06 36 GLN B CA 1
ATOM 930 C C . GLN B 1 36 ? -7.145 4.891 9.562 1 95.06 36 GLN B C 1
ATOM 932 O O . GLN B 1 36 ? -7.828 5.898 9.375 1 95.06 36 GLN B O 1
ATOM 937 N N . TRP B 1 37 ? -6.344 4.449 8.742 1 95.44 37 TRP B N 1
ATOM 938 C CA . TRP B 1 37 ? -6.242 5 7.395 1 95.44 37 TRP B CA 1
ATOM 939 C C . TRP B 1 37 ? -7.59 4.945 6.68 1 95.44 37 TRP B C 1
ATOM 941 O O . TRP B 1 37 ? -8.008 5.926 6.059 1 95.44 37 TRP B O 1
ATOM 951 N N . CYS B 1 38 ? -8.219 3.822 6.77 1 96.56 38 CYS B N 1
ATOM 952 C CA . CYS B 1 38 ? -9.508 3.639 6.109 1 96.56 38 CYS B CA 1
ATOM 953 C C . CYS B 1 38 ? -10.57 4.523 6.738 1 96.56 38 CYS B C 1
ATOM 955 O O . CYS B 1 38 ? -11.422 5.078 6.035 1 96.56 38 CYS B O 1
ATOM 957 N N . LEU B 1 39 ? -10.539 4.617 7.992 1 94.69 39 LEU B N 1
ATOM 958 C CA . LEU B 1 39 ? -11.484 5.484 8.688 1 94.69 39 LEU B CA 1
ATOM 959 C C . LEU B 1 39 ? -11.32 6.938 8.25 1 94.69 39 LEU B C 1
ATOM 961 O O . LEU B 1 39 ? -12.305 7.629 7.996 1 94.69 39 LEU B O 1
ATOM 965 N N . LEU B 1 40 ? -10.086 7.375 8.164 1 92.38 40 LEU B N 1
ATOM 966 C CA . LEU B 1 40 ? -9.828 8.742 7.727 1 92.38 40 LEU B CA 1
ATOM 967 C C . LEU B 1 40 ? -10.258 8.945 6.277 1 92.38 40 LEU B C 1
ATOM 969 O O . LEU B 1 40 ? -10.828 9.984 5.934 1 92.38 40 LEU B O 1
ATOM 973 N N . LYS B 1 41 ? -10 7.926 5.465 1 95.06 41 LYS B N 1
ATOM 974 C CA . LYS B 1 41 ? -10.414 7.969 4.062 1 95.06 41 LYS B CA 1
ATOM 975 C C . LYS B 1 41 ? -11.922 8.156 3.936 1 95.06 41 LYS B C 1
ATOM 977 O O . LYS B 1 41 ? -12.383 8.969 3.133 1 95.06 41 LYS B O 1
ATOM 982 N N . GLU B 1 42 ? -12.602 7.414 4.719 1 95.56 42 GLU B N 1
ATOM 983 C CA . GLU B 1 42 ? -14.062 7.488 4.688 1 95.56 42 GLU B CA 1
ATOM 984 C C . GLU B 1 42 ? -14.562 8.82 5.242 1 95.56 42 GLU B C 1
ATOM 986 O O . GLU B 1 42 ? -15.477 9.43 4.688 1 95.56 42 GLU B O 1
ATOM 991 N N . ARG B 1 43 ? -13.945 9.266 6.27 1 92.38 43 ARG B N 1
ATOM 992 C CA . ARG B 1 43 ? -14.336 10.516 6.91 1 92.38 43 ARG B CA 1
ATOM 993 C C . ARG B 1 43 ? -14.125 11.695 5.969 1 92.38 43 ARG B C 1
ATOM 995 O O . ARG B 1 43 ? -14.898 12.656 5.988 1 92.38 43 ARG B O 1
ATOM 1002 N N . LEU B 1 44 ? -13.109 11.703 5.211 1 91.62 44 LEU B N 1
ATOM 1003 C CA . LEU B 1 44 ? -12.773 12.812 4.328 1 91.62 44 LEU B CA 1
ATOM 1004 C C . LEU B 1 44 ? -13.469 12.664 2.977 1 91.62 44 LEU B C 1
ATOM 1006 O O . LEU B 1 44 ? -13.422 13.57 2.146 1 91.62 44 LEU B O 1
ATOM 1010 N N . GLY B 1 45 ? -14.047 11.445 2.719 1 95 45 GLY B N 1
ATOM 1011 C CA . GLY B 1 45 ? -14.891 11.25 1.554 1 95 45 GLY B CA 1
ATOM 1012 C C . GLY B 1 45 ? -14.125 10.805 0.323 1 95 45 GLY B C 1
ATOM 1013 O O . GLY B 1 45 ? -14.562 11.039 -0.806 1 95 45 GLY B O 1
ATOM 1014 N N . PHE B 1 46 ? -12.992 10.25 0.432 1 96.19 46 PHE B N 1
ATOM 1015 C CA . PHE B 1 46 ? -12.211 9.781 -0.704 1 96.19 46 PHE B CA 1
ATOM 1016 C C . PHE B 1 46 ? -12.617 8.367 -1.102 1 96.19 46 PHE B C 1
ATOM 1018 O O . PHE B 1 46 ? -12.898 7.535 -0.241 1 96.19 46 PHE B O 1
ATOM 1025 N N . SER B 1 47 ? -12.547 8.109 -2.346 1 97.81 47 SER B N 1
ATOM 1026 C CA . SER B 1 47 ? -12.852 6.77 -2.842 1 97.81 47 SER B CA 1
ATOM 1027 C C . SER B 1 47 ? -11.586 5.922 -2.947 1 97.81 47 SER B C 1
ATOM 1029 O O . SER B 1 47 ? -11.609 4.723 -2.668 1 97.81 47 SER B O 1
ATOM 1031 N N . LEU B 1 48 ? -10.539 6.559 -3.289 1 97.12 48 LEU B N 1
ATOM 1032 C CA . LEU B 1 48 ? -9.297 5.84 -3.551 1 97.12 48 LEU B CA 1
ATOM 1033 C C . LEU B 1 48 ? -8.281 6.086 -2.439 1 97.12 48 LEU B C 1
ATOM 1035 O O . LEU B 1 48 ? -8.172 7.203 -1.925 1 97.12 48 LEU B O 1
ATOM 1039 N N . HIS B 1 49 ? -7.559 5.09 -2.193 1 97.31 49 HIS B N 1
ATOM 1040 C CA . HIS B 1 49 ? -6.461 5.227 -1.243 1 97.31 49 HIS B CA 1
ATOM 1041 C C . HIS B 1 49 ? -5.445 6.262 -1.72 1 97.31 49 HIS B C 1
ATOM 1043 O O . HIS B 1 49 ? -4.879 7 -0.91 1 97.31 49 HIS B O 1
ATOM 1049 N N . SER B 1 50 ? -5.16 6.316 -2.963 1 97.75 50 SER B N 1
ATOM 1050 C CA . SER B 1 50 ? -4.188 7.238 -3.539 1 97.75 50 SER B CA 1
ATOM 1051 C C . SER B 1 50 ? -4.629 8.688 -3.365 1 97.75 50 SER B C 1
ATOM 1053 O O . SER B 1 50 ? -3.793 9.586 -3.227 1 97.75 50 SER B O 1
ATOM 1055 N N . GLN B 1 51 ? -5.914 8.898 -3.311 1 96.88 51 GLN B N 1
ATOM 1056 C CA . GLN B 1 51 ? -6.43 10.242 -3.09 1 96.88 51 GLN B CA 1
ATOM 1057 C C . GLN B 1 51 ? -6.125 10.727 -1.674 1 96.88 51 GLN B C 1
ATOM 1059 O O . GLN B 1 51 ? -5.73 11.875 -1.475 1 96.88 51 GLN B O 1
ATOM 1064 N N . LEU B 1 52 ? -6.328 9.922 -0.696 1 94.62 52 LEU B N 1
ATOM 1065 C CA . LEU B 1 52 ? -5.961 10.281 0.671 1 94.62 52 LEU B CA 1
ATOM 1066 C C . LEU B 1 52 ? -4.461 10.516 0.788 1 94.62 52 LEU B C 1
ATOM 1068 O O . LEU B 1 52 ? -4.027 11.461 1.448 1 94.62 52 LEU B O 1
ATOM 1072 N N . ALA B 1 53 ? -3.709 9.672 0.136 1 94.81 53 ALA B N 1
ATOM 1073 C CA . ALA B 1 53 ? -2.256 9.812 0.169 1 94.81 53 ALA B CA 1
ATOM 1074 C C . ALA B 1 53 ? -1.824 11.172 -0.378 1 94.81 53 ALA B C 1
ATOM 1076 O O . ALA B 1 53 ? -0.985 11.852 0.219 1 94.81 53 ALA B O 1
ATOM 1077 N N . LYS B 1 54 ? -2.369 11.492 -1.479 1 93.62 54 LYS B N 1
ATOM 1078 C CA . LYS B 1 54 ? -2.068 12.789 -2.068 1 93.62 54 LYS B CA 1
ATOM 1079 C C . LYS B 1 54 ? -2.43 13.93 -1.114 1 93.62 54 LYS B C 1
ATOM 1081 O O . LYS B 1 54 ? -1.666 14.883 -0.961 1 93.62 54 LYS B O 1
ATOM 1086 N N . PHE B 1 55 ? -3.629 13.844 -0.552 1 92.75 55 PHE B N 1
ATOM 1087 C CA . PHE B 1 55 ? -4.113 14.852 0.384 1 92.75 55 PHE B CA 1
ATOM 1088 C C . PHE B 1 55 ? -3.146 15.023 1.549 1 92.75 55 PHE B C 1
ATOM 1090 O O . PHE B 1 55 ? -2.832 16.141 1.942 1 92.75 55 PHE B O 1
ATOM 1097 N N . LEU B 1 56 ? -2.611 13.977 2.08 1 90.56 56 LEU B N 1
ATOM 1098 C CA . LEU B 1 56 ? -1.691 14.008 3.211 1 90.56 56 LEU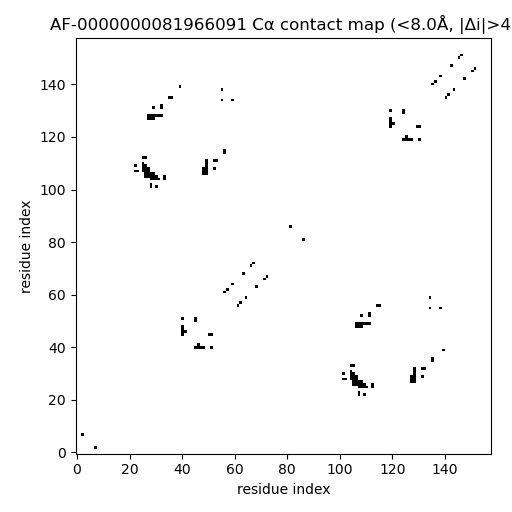 B CA 1
ATOM 1099 C C . LEU B 1 56 ? -0.341 14.578 2.799 1 90.56 56 LEU B C 1
ATOM 1101 O O . LEU B 1 56 ? 0.244 15.383 3.527 1 90.56 56 LEU B O 1
ATOM 1105 N N . LEU B 1 57 ? 0.101 14.195 1.661 1 91.62 57 LEU B N 1
ATOM 1106 C CA . LEU B 1 57 ? 1.368 14.695 1.138 1 91.62 57 LEU B CA 1
ATOM 1107 C C . LEU B 1 57 ? 1.294 16.203 0.874 1 91.62 57 LEU B C 1
ATOM 1109 O O . LEU B 1 57 ? 2.229 16.938 1.193 1 91.62 57 LEU B O 1
ATOM 1113 N N . ASP B 1 58 ? 0.176 16.547 0.266 1 87.62 58 ASP B N 1
ATOM 1114 C CA . ASP B 1 58 ? -0.01 17.953 -0.042 1 87.62 58 ASP B CA 1
ATOM 1115 C C . ASP B 1 58 ? -0.052 18.797 1.232 1 87.62 58 ASP B C 1
ATOM 1117 O O . ASP B 1 58 ? 0.46 19.922 1.261 1 87.62 58 ASP B O 1
ATOM 1121 N N . ARG B 1 59 ? -0.689 18.297 2.148 1 81.62 59 ARG B N 1
ATOM 1122 C CA . ARG B 1 59 ? -0.816 19.031 3.408 1 81.62 59 ARG B CA 1
ATOM 1123 C C . ARG B 1 59 ? 0.533 19.141 4.109 1 81.62 59 ARG B C 1
ATOM 1125 O O . ARG B 1 59 ? 0.858 20.203 4.668 1 81.62 59 ARG B O 1
ATOM 1132 N N . LEU B 1 60 ? 1.209 18.062 4.062 1 76.19 60 LEU B N 1
ATOM 1133 C CA . LEU B 1 60 ? 2.508 18.109 4.727 1 76.19 60 LEU B CA 1
ATOM 1134 C C . LEU B 1 60 ? 3.543 18.812 3.852 1 76.19 60 LEU B C 1
ATOM 1136 O O . LEU B 1 60 ? 4.406 19.531 4.359 1 76.19 60 LEU B O 1
ATOM 1140 N N . GLY B 1 61 ? 3.607 18.328 2.646 1 67.69 61 GLY B N 1
ATOM 1141 C CA . GLY B 1 61 ? 4.523 19 1.736 1 67.69 61 GLY B CA 1
ATOM 1142 C C . GLY B 1 61 ? 4.355 20.5 1.723 1 67.69 61 GLY B C 1
ATOM 1143 O O . GLY B 1 61 ? 5.34 21.234 1.653 1 67.69 61 GLY B O 1
ATOM 1144 N N . ALA B 1 62 ? 3.098 20.891 1.64 1 55.56 62 ALA B N 1
ATOM 1145 C CA . ALA B 1 62 ? 2.838 22.328 1.75 1 55.56 62 ALA B CA 1
ATOM 1146 C C . ALA B 1 62 ? 3.303 22.875 3.1 1 55.56 62 ALA B C 1
ATOM 1148 O O . ALA B 1 62 ? 3.836 23.984 3.182 1 55.56 62 ALA B O 1
ATOM 1149 N N . GLY B 1 63 ? 2.91 22.172 4.027 1 51.84 63 GLY B N 1
ATOM 1150 C CA . GLY B 1 63 ? 3.312 22.625 5.348 1 51.84 63 GLY B CA 1
ATOM 1151 C C . GLY B 1 63 ? 4.812 22.562 5.566 1 51.84 63 GLY B C 1
ATOM 1152 O O . GLY B 1 63 ? 5.379 23.438 6.234 1 51.84 63 GLY B O 1
ATOM 1153 N N . LEU B 1 64 ? 5.477 21.438 5.242 1 53.5 64 LEU B N 1
ATOM 1154 C CA . LEU B 1 64 ? 6.93 21.359 5.363 1 53.5 64 LEU B CA 1
ATOM 1155 C C . LEU B 1 64 ? 7.594 22.453 4.539 1 53.5 64 LEU B C 1
ATOM 1157 O O . LEU B 1 64 ? 8.648 22.984 4.922 1 53.5 64 LEU B O 1
ATOM 1161 N N . ALA B 1 65 ? 7.031 22.766 3.369 1 47.78 65 ALA B N 1
ATOM 1162 C CA . ALA B 1 65 ? 7.523 23.953 2.662 1 47.78 65 ALA B CA 1
ATOM 1163 C C . ALA B 1 65 ? 7.293 25.219 3.482 1 47.78 65 ALA B C 1
ATOM 1165 O O . ALA B 1 65 ? 8.109 26.141 3.453 1 47.78 65 ALA B O 1
ATOM 1166 N N . SER B 1 66 ? 6.156 25.266 4.074 1 47.38 66 SER B N 1
ATOM 1167 C CA . SER B 1 66 ? 5.883 26.438 4.902 1 47.38 66 SER B CA 1
ATOM 1168 C C . SER B 1 66 ? 6.652 26.375 6.219 1 47.38 66 SER B C 1
ATOM 1170 O O . SER B 1 66 ? 7.113 27.406 6.723 1 47.38 66 SER B O 1
ATOM 1172 N N . GLU B 1 67 ? 6.703 25.203 6.879 1 45.94 67 GLU B N 1
ATOM 1173 C CA . GLU B 1 67 ? 7.434 25.125 8.141 1 45.94 67 GLU B CA 1
ATOM 1174 C C . GLU B 1 67 ? 8.938 25.281 7.926 1 45.94 67 GLU B C 1
ATOM 1176 O O . GLU B 1 67 ? 9.656 25.703 8.828 1 45.94 67 GLU B O 1
ATOM 1181 N N . HIS B 1 68 ? 9.492 24.75 6.961 1 46.09 68 HIS B N 1
ATOM 1182 C CA . HIS B 1 68 ? 10.859 25.141 6.645 1 46.09 68 HIS B CA 1
ATOM 1183 C C . HIS B 1 68 ? 10.984 26.656 6.496 1 46.09 68 HIS B C 1
ATOM 1185 O O . HIS B 1 68 ? 12.031 27.219 6.797 1 46.09 68 HIS B O 1
ATOM 1191 N N . ASP B 1 69 ? 9.961 27.25 5.953 1 43.06 69 ASP B N 1
ATOM 1192 C CA . ASP B 1 69 ? 10 28.703 5.926 1 43.06 69 ASP B CA 1
ATOM 1193 C C . ASP B 1 69 ? 9.867 29.281 7.332 1 43.06 69 ASP B C 1
ATOM 1195 O O . ASP B 1 69 ? 10.508 30.281 7.664 1 43.06 69 ASP B O 1
ATOM 1199 N N . GLU B 1 70 ? 9.07 28.688 8.141 1 42.31 70 GLU B N 1
ATOM 1200 C CA . GLU B 1 70 ? 8.953 29.203 9.5 1 42.31 70 GLU B CA 1
A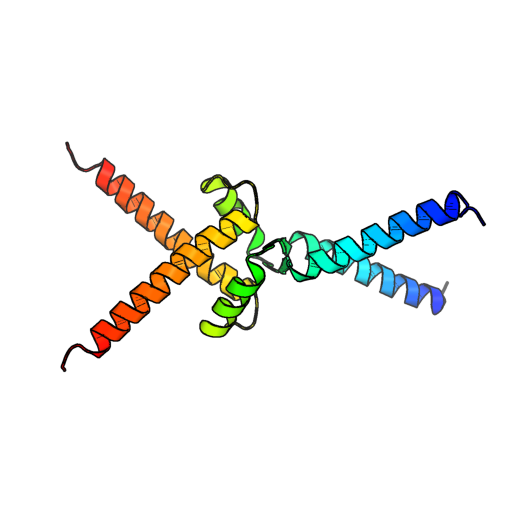TOM 1201 C C . GLU B 1 70 ? 10.188 28.844 10.328 1 42.31 70 GLU B C 1
ATOM 1203 O O . GLU B 1 70 ? 10.594 29.625 11.203 1 42.31 70 GLU B O 1
ATOM 1208 N N . ARG B 1 71 ? 10.773 27.734 10.203 1 44.12 71 ARG B N 1
ATOM 1209 C CA . ARG B 1 71 ? 12.008 27.438 10.922 1 44.12 71 ARG B CA 1
ATOM 1210 C C . ARG B 1 71 ? 13.188 28.219 10.344 1 44.12 71 ARG B C 1
ATOM 1212 O O . ARG B 1 71 ? 14.125 28.547 11.062 1 44.12 71 ARG B O 1
ATOM 1219 N N . THR B 1 72 ? 13.062 28.234 9.039 1 44.06 72 THR B N 1
ATOM 1220 C CA . THR B 1 72 ? 14.055 29.125 8.445 1 44.06 72 THR B CA 1
ATOM 1221 C C . THR B 1 72 ? 13.805 30.578 8.852 1 44.06 72 THR B C 1
ATOM 1223 O O . THR B 1 72 ? 14.75 31.328 9.117 1 44.06 72 THR B O 1
ATOM 1226 N N . LEU B 1 73 ? 12.578 30.953 8.977 1 39.47 73 LEU B N 1
ATOM 1227 C CA . LEU B 1 73 ? 12.25 32.281 9.453 1 39.47 73 LEU B CA 1
ATOM 1228 C C . LEU B 1 73 ? 12.578 32.438 10.938 1 39.47 73 LEU B C 1
ATOM 1230 O O . LEU B 1 73 ? 13.07 33.469 11.367 1 39.47 73 LEU B O 1
ATOM 1234 N N . GLU B 1 74 ? 12.312 31.422 11.719 1 45.25 74 GLU B N 1
ATOM 1235 C CA . GLU B 1 74 ? 12.68 31.5 13.125 1 45.25 74 GLU B CA 1
ATOM 1236 C C . GLU B 1 74 ? 14.188 31.406 13.312 1 45.25 74 GLU B C 1
ATOM 1238 O O . GLU B 1 74 ? 14.734 31.922 14.297 1 45.25 74 GLU B O 1
ATOM 1243 N N . ALA B 1 75 ? 14.875 30.781 12.5 1 46.16 75 ALA B N 1
ATOM 1244 C CA . ALA B 1 75 ? 16.328 30.719 12.578 1 46.16 75 ALA B CA 1
ATOM 1245 C C . ALA B 1 75 ? 16.953 32.062 12.141 1 46.16 75 ALA B C 1
ATOM 1247 O O . ALA B 1 75 ? 18.141 32.281 12.344 1 46.16 75 ALA B O 1
ATOM 1248 N N . LYS B 1 76 ? 16.266 32.75 11.359 1 39.53 76 LYS B N 1
ATOM 1249 C CA . LYS B 1 76 ? 16.75 34.062 10.922 1 39.53 76 LYS B CA 1
ATOM 1250 C C . LYS B 1 76 ? 16.391 35.156 11.93 1 39.53 76 LYS B C 1
ATOM 1252 O O . LYS B 1 76 ? 16.578 36.344 11.672 1 39.53 76 LYS B O 1
ATOM 1257 N N . LEU B 1 77 ? 15.508 34.781 12.828 1 38.03 77 LEU B N 1
ATOM 1258 C CA . LEU B 1 77 ? 15.352 35.875 13.789 1 38.03 77 LEU B CA 1
ATOM 1259 C C . LEU B 1 77 ? 16.641 36.094 14.57 1 38.03 77 LEU B C 1
ATOM 1261 O O . LEU B 1 77 ? 17.266 35.156 15.055 1 38.03 77 LEU B O 1
ATOM 1265 N N . PRO B 1 78 ? 17.156 37.281 14.391 1 39.78 78 PRO B N 1
ATOM 1266 C CA . PRO B 1 78 ? 18.344 37.719 15.102 1 39.78 78 PRO B CA 1
ATOM 1267 C C . PRO B 1 78 ? 18.297 37.406 16.594 1 39.78 78 PRO B C 1
ATOM 1269 O O . PRO B 1 78 ? 17.25 37.531 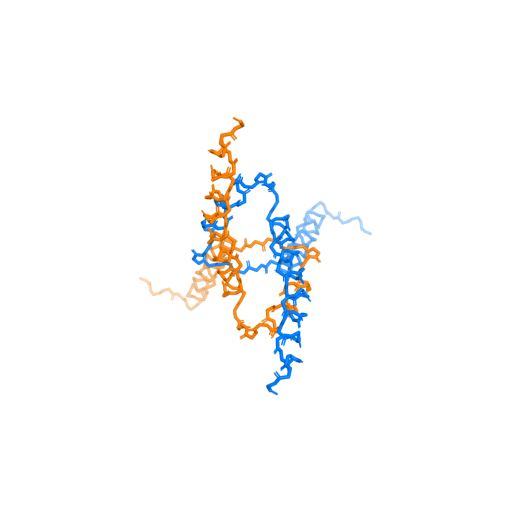17.234 1 39.78 78 PRO B O 1
ATOM 1272 N N . ARG B 1 79 ? 19.125 36.438 17.047 1 33.59 79 ARG B N 1
ATOM 1273 C CA . ARG B 1 79 ? 19.328 36.562 18.484 1 33.59 79 ARG B CA 1
ATOM 1274 C C . ARG B 1 79 ? 19.781 37.969 18.844 1 33.59 79 ARG B C 1
ATOM 1276 O O . ARG B 1 79 ? 20.5 38.625 18.062 1 33.59 79 ARG B O 1
#